Protein AF-A0A961L0C4-F1 (afdb_monomer)

Sequence (85 aa):
MAAGATHRPVQTRCADCPIRYRAVCSHCEAKDFEELERIKTYRTYAPGETIAWAGEHMPLVGSVVDGVAMLSSTLPDGRRQMVGL

pLDDT: mean 85.87, std 12.29, range [37.53, 94.75]

Solvent-accessible surface area (backbone atoms only — not comparable to full-atom values): 6161 Å² total; per-residue (Å²): 137,80,85,70,81,85,76,74,86,80,84,66,57,58,92,71,36,91,51,36,80,78,39,94,57,48,84,58,54,78,71,50,44,58,52,48,56,72,70,62,82,86,86,85,77,60,92,89,56,82,90,77,58,92,92,57,90,71,96,72,86,87,68,86,85,72,87,86,60,80,41,70,47,75,46,98,88,71,50,78,44,80,77,46,111

Secondary structure (DSSP, 8-state):
-------------GGG-TTTTTSGGGG--HHHHHHHHHH-------TT--S--TT---------SSS---EEEE-TTS-EEEEE-

Radius of gyration: 15.72 Å; Cα contacts (8 Å, |Δi|>4): 56; chains: 1; bounding box: 37×30×34 Å

Foldseek 3Di:
DDPFDPDDFDDDQLVPQPCCCPWPNVPPDPVVSVVCRVPDDDDDATVPGDPDDVPDDDPDDDDDSDDDDWDWDADPVGDIDTDDD

Structure (mmCIF, N/CA/C/O backbone):
data_AF-A0A961L0C4-F1
#
_entry.id   AF-A0A961L0C4-F1
#
loop_
_atom_site.group_PDB
_atom_site.id
_atom_site.type_symbol
_atom_site.label_atom_id
_atom_site.label_alt_id
_atom_site.label_comp_id
_atom_site.label_asym_id
_atom_site.label_entity_id
_atom_site.label_seq_id
_atom_site.pdbx_PDB_ins_code
_atom_site.Cartn_x
_atom_site.Cartn_y
_atom_site.Cartn_z
_atom_site.occupancy
_atom_site.B_iso_or_equiv
_atom_site.auth_seq_id
_atom_site.auth_comp_id
_atom_site.auth_asym_id
_atom_site.auth_atom_id
_atom_site.pdbx_PDB_model_num
ATOM 1 N N . MET A 1 1 ? -19.630 -16.795 5.499 1.00 37.53 1 MET A N 1
ATOM 2 C CA . MET A 1 1 ? -18.199 -17.162 5.542 1.00 37.53 1 MET A CA 1
ATOM 3 C C . MET A 1 1 ? -17.672 -17.042 4.117 1.00 37.53 1 MET A C 1
ATOM 5 O O . MET A 1 1 ? -17.796 -17.987 3.352 1.00 37.53 1 MET A O 1
ATOM 9 N N . ALA A 1 2 ? -17.276 -15.837 3.695 1.00 42.81 2 ALA A N 1
ATOM 10 C CA . ALA A 1 2 ? -16.900 -15.586 2.303 1.00 42.81 2 ALA A CA 1
ATOM 11 C C . ALA A 1 2 ? -15.455 -16.042 2.078 1.00 42.81 2 ALA A C 1
ATOM 13 O O . ALA A 1 2 ? -14.550 -15.569 2.763 1.00 42.81 2 ALA A O 1
ATOM 14 N N . ALA A 1 3 ? -15.261 -16.976 1.148 1.00 48.84 3 ALA A N 1
ATOM 15 C CA . ALA A 1 3 ? -13.949 -17.377 0.666 1.00 48.84 3 ALA A CA 1
ATOM 16 C C . ALA A 1 3 ? -13.283 -16.155 0.012 1.00 48.84 3 ALA A C 1
ATOM 18 O O . ALA A 1 3 ? -13.658 -15.748 -1.087 1.00 48.84 3 ALA A O 1
ATOM 19 N N . GLY A 1 4 ? -12.370 -15.513 0.744 1.00 47.84 4 GLY A N 1
ATOM 20 C CA . GLY A 1 4 ? -11.617 -14.358 0.269 1.00 47.84 4 GLY A CA 1
ATOM 21 C C . GLY A 1 4 ? -10.781 -14.738 -0.948 1.00 47.84 4 GLY A C 1
ATOM 22 O O . GLY A 1 4 ? -10.146 -15.792 -0.953 1.00 47.84 4 GLY A O 1
ATOM 23 N N . ALA A 1 5 ? -10.822 -13.898 -1.982 1.00 57.16 5 ALA A N 1
ATOM 24 C CA . ALA A 1 5 ? -10.087 -14.090 -3.224 1.00 57.16 5 ALA A CA 1
ATOM 25 C C . ALA A 1 5 ? -8.617 -14.443 -2.939 1.00 57.16 5 ALA A C 1
ATOM 27 O O . ALA A 1 5 ? -7.907 -13.701 -2.262 1.00 57.16 5 ALA A O 1
ATOM 28 N N . THR A 1 6 ? -8.163 -15.588 -3.450 1.00 54.12 6 THR A N 1
ATOM 29 C CA . THR A 1 6 ? -6.758 -15.993 -3.389 1.00 54.12 6 THR A CA 1
ATOM 30 C C . THR A 1 6 ? -5.957 -15.083 -4.308 1.00 54.12 6 THR A C 1
ATOM 32 O O . THR A 1 6 ? -5.951 -15.269 -5.526 1.00 54.12 6 THR A O 1
ATOM 35 N N . HIS A 1 7 ? -5.317 -14.070 -3.734 1.00 58.53 7 HIS A N 1
ATOM 36 C CA . HIS A 1 7 ? -4.464 -13.172 -4.488 1.00 58.53 7 HIS A CA 1
ATOM 37 C C . HIS A 1 7 ? -3.124 -13.838 -4.765 1.00 58.53 7 HIS A C 1
ATOM 39 O O . HIS A 1 7 ? -2.429 -14.266 -3.841 1.00 58.53 7 HIS A O 1
ATOM 45 N N . ARG A 1 8 ? -2.784 -13.997 -6.046 1.00 63.19 8 ARG A N 1
ATOM 46 C CA . ARG A 1 8 ? -1.538 -14.656 -6.430 1.00 63.19 8 ARG A CA 1
ATOM 47 C C . ARG A 1 8 ? -0.388 -13.682 -6.166 1.00 63.19 8 ARG A C 1
ATOM 49 O O . ARG A 1 8 ? -0.450 -12.563 -6.662 1.00 63.19 8 ARG A O 1
ATOM 56 N N . PRO A 1 9 ? 0.677 -14.085 -5.453 1.00 63.81 9 PRO A N 1
ATOM 57 C CA . PRO A 1 9 ? 1.805 -13.196 -5.218 1.00 63.81 9 PRO A CA 1
ATOM 58 C C . PRO A 1 9 ? 2.426 -12.789 -6.559 1.00 63.81 9 PRO A C 1
ATOM 60 O O . PRO A 1 9 ? 2.953 -13.623 -7.298 1.00 63.81 9 PRO A O 1
ATOM 63 N N . VAL A 1 10 ? 2.344 -11.498 -6.882 1.00 70.06 10 VAL A N 1
ATOM 64 C CA . VAL A 1 10 ? 2.986 -10.918 -8.062 1.00 70.06 10 VAL A CA 1
ATOM 65 C C . VAL A 1 10 ? 4.471 -10.772 -7.753 1.00 70.06 10 VAL A C 1
ATOM 67 O O . VAL A 1 10 ? 4.858 -9.966 -6.916 1.00 70.06 10 VAL A O 1
ATOM 70 N N . GLN A 1 11 ? 5.303 -11.581 -8.405 1.00 77.12 11 GLN A N 1
ATOM 71 C CA . GLN A 1 11 ? 6.763 -11.492 -8.361 1.00 77.12 11 GLN A CA 1
ATOM 72 C C . GLN A 1 11 ? 7.250 -11.263 -9.790 1.00 77.12 11 GLN A C 1
ATOM 74 O O . GLN A 1 11 ? 7.531 -12.205 -10.528 1.00 77.12 11 GLN A O 1
ATOM 79 N N . THR A 1 12 ? 7.270 -10.005 -10.217 1.00 84.75 12 THR A N 1
ATOM 80 C CA . THR A 1 12 ? 7.580 -9.635 -11.604 1.00 84.75 12 THR A CA 1
ATOM 81 C C . THR A 1 12 ? 8.698 -8.608 -11.615 1.00 84.75 12 THR A C 1
ATOM 83 O O . THR A 1 12 ? 8.789 -7.781 -10.709 1.00 84.75 12 THR A O 1
ATOM 86 N N . ARG A 1 13 ? 9.564 -8.645 -12.631 1.00 87.31 13 ARG A N 1
ATOM 87 C CA . ARG A 1 13 ? 10.605 -7.626 -12.816 1.00 87.31 13 ARG A CA 1
ATOM 88 C C . ARG A 1 13 ? 9.956 -6.249 -12.979 1.00 87.31 13 ARG A C 1
ATOM 90 O O . ARG A 1 13 ? 8.903 -6.132 -13.595 1.00 87.31 13 ARG A O 1
ATOM 97 N N . CYS A 1 14 ? 10.583 -5.195 -12.471 1.00 87.25 14 CYS A N 1
ATOM 98 C CA . CYS A 1 14 ? 10.108 -3.814 -12.572 1.00 87.25 14 CYS A CA 1
ATOM 99 C C . CYS A 1 14 ? 9.918 -3.390 -14.032 1.00 87.25 14 CYS A C 1
ATOM 101 O O . CYS A 1 14 ? 8.981 -2.653 -14.334 1.00 87.25 14 CYS A O 1
ATOM 103 N N . ALA A 1 15 ? 10.760 -3.903 -14.937 1.00 84.50 15 ALA A N 1
ATOM 104 C CA . ALA A 1 15 ? 10.634 -3.690 -16.377 1.00 84.50 15 ALA A CA 1
ATOM 105 C C . ALA A 1 15 ? 9.312 -4.232 -16.952 1.00 84.50 15 ALA A C 1
ATOM 107 O O . ALA A 1 15 ? 8.732 -3.598 -17.831 1.00 84.50 15 ALA A O 1
ATOM 108 N N . ASP A 1 16 ? 8.821 -5.345 -16.399 1.00 87.38 16 ASP A N 1
ATOM 109 C CA . ASP A 1 16 ? 7.627 -6.073 -16.842 1.00 87.38 16 ASP A CA 1
ATOM 110 C C . ASP A 1 16 ? 6.405 -5.790 -15.937 1.00 87.38 16 ASP A C 1
ATOM 112 O O . ASP A 1 16 ? 5.379 -6.466 -16.013 1.00 87.38 16 ASP A O 1
ATOM 116 N N . CYS A 1 17 ? 6.507 -4.804 -15.037 1.00 88.00 17 CYS A N 1
ATOM 117 C CA . CYS A 1 17 ? 5.473 -4.505 -14.051 1.00 88.00 17 CYS A CA 1
ATOM 118 C C . CYS A 1 17 ? 4.261 -3.800 -14.699 1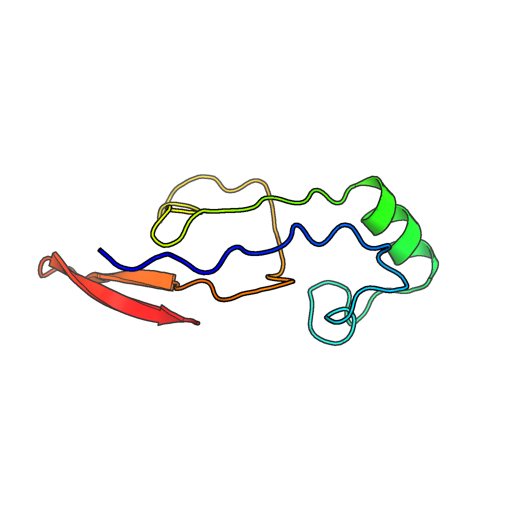.00 88.00 17 CYS A C 1
ATOM 120 O O . CYS A 1 17 ? 4.421 -2.723 -15.283 1.00 88.00 17 CYS A O 1
ATOM 122 N N . PRO A 1 18 ? 3.028 -4.325 -14.547 1.00 87.62 18 PRO A N 1
ATOM 123 C CA . PRO A 1 18 ? 1.848 -3.807 -15.248 1.00 87.62 18 PRO A CA 1
ATOM 124 C C . PRO A 1 18 ? 1.434 -2.403 -14.793 1.00 87.62 18 PRO A C 1
ATOM 126 O O . PRO A 1 18 ? 0.867 -1.635 -15.571 1.00 87.62 18 PRO A O 1
ATOM 129 N N . ILE A 1 19 ? 1.734 -2.039 -13.544 1.00 90.25 19 ILE A N 1
ATOM 130 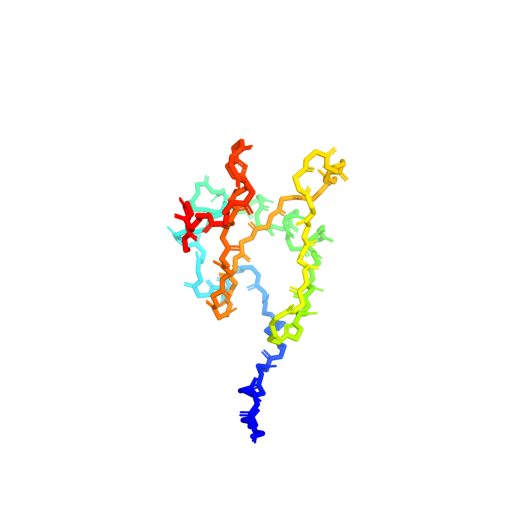C CA . ILE A 1 19 ? 1.392 -0.725 -12.987 1.00 90.25 19 ILE A CA 1
ATOM 131 C C . ILE A 1 19 ? 2.488 0.323 -13.203 1.00 90.25 19 ILE A C 1
ATOM 133 O O . ILE A 1 19 ? 2.328 1.449 -12.741 1.00 90.25 19 ILE A O 1
ATOM 137 N N . ARG A 1 20 ? 3.593 -0.008 -13.887 1.00 88.38 20 ARG A N 1
ATOM 138 C CA . ARG A 1 20 ? 4.792 0.845 -13.986 1.00 88.38 20 ARG A CA 1
ATOM 139 C C . ARG A 1 20 ? 4.480 2.302 -14.336 1.00 88.38 20 ARG A C 1
ATOM 141 O O . ARG A 1 20 ? 4.976 3.211 -13.687 1.00 88.38 20 ARG A O 1
ATOM 148 N N . TYR A 1 21 ? 3.609 2.525 -15.315 1.00 89.12 21 TYR A N 1
ATOM 149 C CA . TYR A 1 21 ? 3.253 3.867 -15.792 1.00 89.12 21 TYR A CA 1
ATOM 150 C C . TYR A 1 21 ? 2.288 4.639 -14.874 1.00 89.12 21 TYR A C 1
ATOM 152 O O . TYR A 1 21 ? 1.995 5.800 -15.137 1.00 89.12 21 TYR A O 1
ATOM 160 N N . ARG A 1 22 ? 1.769 4.004 -13.817 1.00 88.88 22 ARG A N 1
ATOM 161 C CA . ARG A 1 22 ? 0.806 4.580 -12.858 1.00 88.88 22 ARG A CA 1
ATOM 162 C C . ARG A 1 22 ? 1.309 4.582 -11.414 1.00 88.88 22 ARG A C 1
ATOM 164 O O . ARG A 1 22 ? 0.683 5.189 -10.554 1.00 88.88 22 ARG A O 1
ATOM 171 N N . ALA A 1 23 ? 2.404 3.882 -11.148 1.00 91.38 23 ALA A N 1
ATOM 172 C CA . ALA A 1 23 ? 2.977 3.714 -9.824 1.00 91.38 23 ALA A CA 1
ATOM 173 C C . ALA A 1 23 ? 4.024 4.793 -9.513 1.00 91.38 23 ALA A C 1
ATOM 175 O O . ALA A 1 23 ? 4.298 5.690 -10.318 1.00 91.38 23 ALA A O 1
ATOM 176 N N . VAL A 1 24 ? 4.678 4.643 -8.358 1.00 89.00 24 VAL A N 1
ATOM 177 C CA . VAL A 1 24 ? 5.826 5.471 -7.948 1.00 89.00 24 VAL A CA 1
ATOM 178 C C . VAL A 1 24 ? 6.936 5.526 -9.009 1.00 89.00 24 VAL A C 1
ATOM 180 O O . VAL A 1 24 ? 7.628 6.528 -9.127 1.00 89.00 24 VAL A O 1
ATOM 183 N N . CYS A 1 25 ? 7.066 4.485 -9.836 1.00 90.12 25 CYS A N 1
ATOM 184 C CA . CYS A 1 25 ? 8.087 4.383 -10.877 1.00 90.12 25 CYS A CA 1
ATOM 185 C C . CYS A 1 25 ? 7.702 5.003 -12.236 1.00 90.12 25 CYS A C 1
ATOM 187 O O . CYS A 1 25 ? 8.427 4.831 -13.216 1.00 90.12 25 CYS A O 1
ATOM 189 N N . SER A 1 26 ? 6.584 5.734 -12.311 1.00 91.75 26 SER A N 1
ATOM 190 C CA . SER A 1 26 ? 6.060 6.341 -13.550 1.00 91.75 26 SER A CA 1
ATOM 191 C C . SER A 1 26 ? 7.020 7.317 -14.238 1.00 91.75 26 SER A C 1
ATOM 193 O O . SER A 1 26 ? 6.971 7.450 -15.458 1.00 91.75 26 SER A O 1
ATOM 195 N N . HIS A 1 27 ? 7.904 7.959 -13.474 1.00 89.31 27 HIS A N 1
ATOM 196 C CA . HIS A 1 27 ? 8.854 8.966 -13.961 1.00 89.31 27 HIS A CA 1
ATOM 197 C C . HIS A 1 27 ? 10.318 8.498 -13.884 1.00 89.31 27 HIS A C 1
ATOM 199 O O . HIS A 1 27 ? 11.230 9.309 -13.999 1.00 89.31 27 HIS A O 1
ATOM 205 N N . CYS A 1 28 ? 10.548 7.201 -13.666 1.00 89.12 28 CYS A N 1
ATOM 206 C CA . CYS A 1 28 ? 11.887 6.630 -13.531 1.00 89.12 28 CYS A CA 1
ATOM 207 C C . CYS A 1 28 ? 12.574 6.404 -14.888 1.00 89.12 28 CYS A C 1
ATOM 209 O O . CYS A 1 28 ? 11.946 5.981 -15.865 1.00 89.12 28 CYS A O 1
ATOM 211 N N . GLU A 1 29 ? 13.889 6.620 -14.922 1.00 87.75 29 GLU A N 1
ATOM 212 C CA . GLU A 1 29 ? 14.768 6.297 -16.047 1.00 87.75 29 GLU A CA 1
ATOM 213 C C . GLU A 1 29 ? 15.288 4.846 -15.967 1.00 87.75 29 GLU A C 1
ATOM 215 O O . GLU A 1 29 ? 15.073 4.134 -14.988 1.00 87.7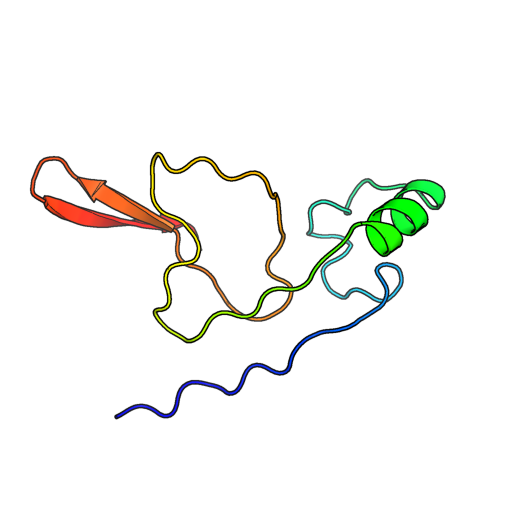5 29 GLU A O 1
ATOM 220 N N . ALA A 1 30 ? 16.009 4.387 -16.999 1.00 85.75 30 ALA A N 1
ATOM 221 C CA . ALA A 1 30 ? 16.510 3.009 -17.093 1.00 85.75 30 ALA A CA 1
ATOM 222 C C . ALA A 1 30 ? 17.321 2.556 -15.861 1.00 85.75 30 ALA A C 1
ATOM 224 O O . ALA A 1 30 ? 17.053 1.494 -15.303 1.00 85.75 30 ALA A O 1
ATOM 225 N N . LYS A 1 31 ? 18.262 3.394 -15.412 1.00 87.25 31 LYS A N 1
ATOM 226 C CA . LYS A 1 31 ? 19.108 3.156 -14.228 1.00 87.25 31 LYS A CA 1
ATOM 227 C C . LYS A 1 31 ? 18.302 3.067 -12.926 1.00 87.25 31 LYS A C 1
ATOM 229 O O . LYS A 1 31 ? 18.645 2.295 -12.037 1.00 87.25 31 LYS A O 1
ATOM 234 N N . ASP A 1 32 ? 17.203 3.815 -12.830 1.00 89.25 32 ASP A N 1
ATOM 235 C CA . ASP A 1 32 ? 16.366 3.839 -11.632 1.00 89.25 32 ASP A CA 1
ATOM 236 C C . ASP A 1 32 ? 15.607 2.514 -11.490 1.00 89.25 32 ASP A C 1
ATOM 238 O O . ASP A 1 32 ? 15.372 2.053 -10.376 1.00 89.25 32 ASP A O 1
ATOM 242 N N . PHE A 1 33 ? 15.261 1.849 -12.602 1.00 86.88 33 PHE A N 1
ATOM 243 C CA . PHE A 1 33 ? 14.615 0.534 -12.545 1.00 86.88 33 PHE A CA 1
ATOM 244 C C . PHE A 1 33 ? 15.527 -0.548 -11.987 1.00 86.88 33 PHE A C 1
ATOM 246 O O . PHE A 1 33 ? 15.029 -1.421 -11.283 1.00 86.88 33 PHE A O 1
ATOM 253 N N . GLU A 1 34 ? 16.823 -0.512 -12.293 1.00 88.81 34 GLU A N 1
ATOM 254 C CA . GLU A 1 34 ? 17.783 -1.483 -11.760 1.00 88.81 34 GLU A CA 1
ATOM 255 C C . GLU A 1 34 ? 17.896 -1.354 -10.241 1.00 88.81 34 GLU A C 1
ATOM 257 O O . GLU A 1 34 ? 17.846 -2.353 -9.523 1.00 88.81 34 GLU A O 1
ATOM 262 N N . GLU A 1 35 ? 17.953 -0.119 -9.743 1.00 91.00 35 GLU A N 1
ATOM 263 C CA . GLU A 1 35 ? 18.000 0.134 -8.308 1.00 91.00 35 GLU A CA 1
ATOM 264 C C . GLU A 1 35 ? 16.678 -0.228 -7.621 1.00 91.00 35 GLU A C 1
ATOM 266 O O . GLU A 1 35 ? 16.679 -0.923 -6.604 1.00 91.00 35 GLU A O 1
ATOM 271 N N . LEU A 1 36 ? 15.537 0.152 -8.207 1.00 90.12 36 LEU A N 1
ATOM 272 C CA . LEU A 1 36 ? 14.219 -0.240 -7.702 1.00 90.12 36 LEU A CA 1
ATOM 273 C C . LEU A 1 36 ? 14.045 -1.762 -7.685 1.00 90.12 36 LEU A C 1
ATOM 275 O O . LEU A 1 36 ? 13.512 -2.302 -6.721 1.00 90.12 36 LEU A O 1
ATOM 279 N N . GLU A 1 37 ? 14.506 -2.469 -8.719 1.00 90.50 37 GLU A N 1
ATOM 280 C CA . GLU A 1 37 ? 14.493 -3.935 -8.770 1.00 90.50 37 GLU A CA 1
ATOM 281 C C . GLU A 1 37 ? 15.295 -4.544 -7.620 1.00 90.50 37 GLU A C 1
ATOM 283 O O . GLU A 1 37 ? 14.865 -5.536 -7.033 1.00 90.50 37 GLU A O 1
ATOM 288 N N . ARG A 1 38 ? 16.439 -3.937 -7.288 1.00 91.81 38 ARG A N 1
ATOM 289 C CA . ARG A 1 38 ? 17.341 -4.403 -6.235 1.00 91.81 38 ARG A CA 1
ATOM 290 C C . ARG A 1 38 ? 16.769 -4.196 -4.832 1.00 91.81 38 ARG A C 1
ATOM 292 O O . ARG A 1 38 ? 16.999 -5.039 -3.967 1.00 91.81 38 ARG A O 1
ATOM 299 N N . ILE A 1 39 ? 16.064 -3.087 -4.590 1.00 91.06 39 ILE A N 1
ATOM 300 C CA . ILE A 1 39 ? 15.577 -2.721 -3.246 1.00 91.06 39 ILE A CA 1
ATOM 301 C C . ILE A 1 39 ? 14.107 -3.074 -2.990 1.00 91.06 39 ILE A C 1
ATOM 303 O O . ILE A 1 39 ? 13.674 -3.041 -1.835 1.00 91.06 39 ILE A O 1
ATOM 307 N N . LYS A 1 40 ? 13.310 -3.370 -4.026 1.00 91.12 40 LYS A N 1
ATOM 308 C CA . LYS A 1 40 ? 11.880 -3.650 -3.844 1.00 91.12 40 LYS A CA 1
ATOM 309 C C . LYS A 1 40 ? 11.663 -4.879 -2.965 1.00 91.12 40 LYS A C 1
ATOM 311 O O . LYS A 1 40 ? 12.412 -5.852 -2.993 1.00 91.12 40 LYS A O 1
ATOM 316 N N . THR A 1 41 ? 10.546 -4.869 -2.253 1.00 89.94 41 THR A N 1
ATOM 317 C CA . THR A 1 41 ? 10.025 -6.044 -1.557 1.00 89.94 41 THR A CA 1
ATOM 318 C C . THR A 1 41 ? 8.533 -6.152 -1.817 1.00 89.94 41 THR A C 1
ATOM 320 O O . THR A 1 41 ? 7.857 -5.148 -2.042 1.00 89.94 41 THR A O 1
ATOM 323 N N . TYR A 1 42 ? 8.014 -7.375 -1.798 1.00 90.19 42 TYR A N 1
ATOM 324 C CA . TYR A 1 42 ? 6.584 -7.627 -1.917 1.00 90.19 42 TYR A CA 1
ATOM 325 C C . TYR A 1 42 ? 6.023 -8.052 -0.570 1.00 90.19 42 TYR A C 1
ATOM 327 O O . TYR A 1 42 ? 6.607 -8.883 0.125 1.00 90.19 42 TYR A O 1
ATOM 335 N N . ARG A 1 43 ? 4.861 -7.500 -0.227 1.00 90.25 43 ARG A N 1
ATOM 336 C CA . ARG A 1 43 ? 4.075 -7.895 0.940 1.00 90.25 43 ARG A CA 1
ATOM 337 C C . ARG A 1 43 ? 2.663 -8.217 0.486 1.00 90.25 43 ARG A C 1
ATOM 339 O O . ARG A 1 43 ? 2.118 -7.525 -0.367 1.00 90.25 43 ARG A O 1
ATOM 346 N N . THR A 1 44 ? 2.108 -9.291 1.029 1.00 90.00 44 THR A N 1
ATOM 347 C CA . THR A 1 44 ? 0.730 -9.716 0.771 1.00 90.00 44 THR A CA 1
ATOM 348 C C . THR A 1 44 ? -0.023 -9.652 2.085 1.00 90.00 44 THR A C 1
ATOM 350 O O . THR A 1 44 ? 0.515 -10.073 3.105 1.00 90.00 44 THR A O 1
ATOM 353 N N . TYR A 1 45 ? -1.242 -9.130 2.037 1.00 90.88 45 TYR A N 1
ATOM 354 C CA . TYR A 1 45 ? -2.122 -8.980 3.187 1.00 90.88 45 TYR A CA 1
ATOM 355 C C . TYR A 1 45 ? -3.412 -9.750 2.917 1.00 90.88 45 TYR A C 1
ATOM 357 O O . TYR A 1 45 ? -3.924 -9.738 1.792 1.00 90.88 45 TYR A O 1
ATOM 365 N N . ALA A 1 46 ? -3.932 -10.435 3.928 1.00 91.19 46 ALA A N 1
ATOM 366 C CA . ALA A 1 46 ? -5.226 -11.091 3.842 1.00 91.19 46 ALA A CA 1
ATOM 367 C C . ALA A 1 46 ? -6.365 -10.050 3.800 1.00 91.19 46 ALA A C 1
ATOM 369 O O . ALA A 1 46 ? -6.217 -8.936 4.311 1.00 91.19 46 ALA A O 1
ATOM 370 N N . PRO A 1 47 ? -7.539 -10.382 3.231 1.00 90.62 47 PRO A N 1
ATOM 371 C CA . PRO A 1 47 ? -8.695 -9.494 3.279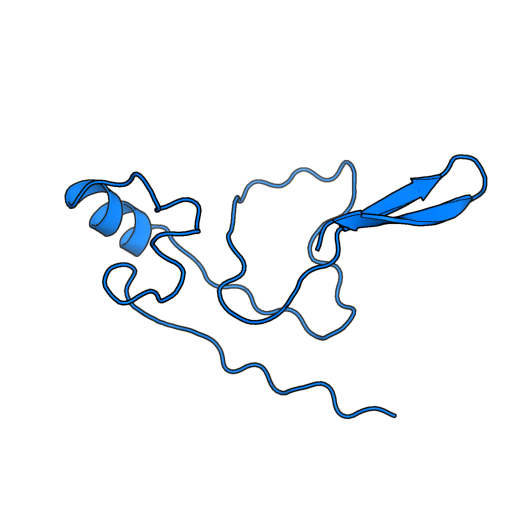 1.00 90.62 47 PRO A CA 1
ATOM 372 C C . PRO A 1 47 ? -9.044 -9.082 4.716 1.00 90.62 47 PRO A C 1
ATOM 374 O O . PRO A 1 47 ? -9.296 -9.931 5.570 1.00 90.62 47 PRO A O 1
ATOM 377 N N . GLY A 1 48 ? -9.079 -7.772 4.967 1.00 90.56 48 GLY A N 1
ATOM 378 C CA . GLY A 1 48 ? -9.348 -7.199 6.290 1.00 90.56 48 GLY A CA 1
ATOM 379 C C . GLY A 1 48 ? -8.131 -7.099 7.217 1.00 90.56 48 GLY A C 1
ATOM 380 O O . GLY A 1 48 ? -8.270 -6.571 8.319 1.00 90.56 48 GLY A O 1
ATOM 381 N N . GLU A 1 49 ? -6.954 -7.562 6.795 1.00 93.25 49 GLU A N 1
ATOM 382 C CA . GLU A 1 49 ? -5.708 -7.359 7.532 1.00 93.25 49 GLU A CA 1
ATOM 383 C C . GLU A 1 49 ? -5.267 -5.889 7.465 1.00 93.25 49 GLU A C 1
ATOM 385 O O . GLU A 1 49 ? -5.329 -5.244 6.415 1.00 93.25 49 GLU A O 1
ATOM 390 N N . THR A 1 50 ? -4.820 -5.344 8.598 1.00 92.62 50 THR A N 1
ATOM 391 C CA . THR A 1 50 ? -4.330 -3.964 8.663 1.00 92.62 50 THR A CA 1
ATOM 392 C C . THR A 1 50 ? -2.924 -3.864 8.078 1.00 92.62 50 THR A C 1
ATOM 394 O O . THR A 1 50 ? -2.001 -4.510 8.564 1.00 92.62 50 THR A O 1
ATOM 397 N N . ILE A 1 51 ? -2.745 -2.988 7.086 1.00 92.62 51 ILE A N 1
ATOM 398 C CA . ILE A 1 51 ? -1.430 -2.697 6.491 1.00 92.62 51 ILE A CA 1
ATOM 399 C C . ILE A 1 51 ? -0.594 -1.786 7.403 1.00 92.62 51 ILE A C 1
ATOM 401 O O . ILE A 1 51 ? 0.597 -2.027 7.585 1.00 92.62 51 ILE A O 1
ATOM 405 N N . ALA A 1 52 ? -1.213 -0.729 7.940 1.00 92.31 52 ALA A N 1
ATOM 406 C CA . ALA A 1 52 ? -0.581 0.278 8.792 1.00 92.31 52 ALA A CA 1
ATOM 407 C C . ALA A 1 52 ? -1.626 1.009 9.642 1.00 92.31 52 ALA A C 1
ATOM 409 O O . ALA A 1 52 ? -2.771 1.169 9.205 1.00 92.31 52 ALA A O 1
ATOM 410 N N . TRP A 1 53 ? -1.225 1.509 10.812 1.00 92.06 53 TRP A N 1
ATOM 411 C CA . TRP A 1 53 ? -2.075 2.368 11.638 1.00 92.06 53 TRP A CA 1
ATOM 412 C C . TRP A 1 53 ? -1.759 3.854 11.462 1.00 92.06 53 TRP A C 1
ATOM 414 O O . TRP A 1 53 ? -0.622 4.258 11.218 1.00 92.06 53 TRP A O 1
ATOM 424 N N . ALA A 1 54 ? -2.779 4.698 11.626 1.00 89.31 54 ALA A N 1
ATOM 425 C CA . ALA A 1 54 ? -2.586 6.142 11.654 1.00 89.31 54 ALA A CA 1
ATOM 426 C C . ALA A 1 54 ? -1.676 6.534 12.831 1.00 89.31 54 ALA A C 1
ATOM 428 O O . ALA A 1 54 ? -1.920 6.137 13.969 1.00 89.31 54 ALA A O 1
ATOM 429 N N . GLY A 1 55 ? -0.637 7.321 12.546 1.00 89.50 55 GLY A N 1
ATOM 430 C CA . GLY A 1 55 ? 0.363 7.733 13.535 1.00 89.50 55 GLY A CA 1
ATOM 431 C C . GLY A 1 55 ? 1.495 6.725 13.762 1.00 89.50 55 GLY A C 1
ATOM 432 O O . GLY A 1 55 ? 2.429 7.037 14.496 1.00 89.50 55 GLY A O 1
ATOM 433 N N . GLU A 1 56 ? 1.456 5.551 13.128 1.00 92.31 56 GLU A N 1
ATOM 434 C CA . GLU A 1 56 ? 2.572 4.607 13.156 1.00 92.31 56 GLU A CA 1
ATOM 435 C C . GLU A 1 56 ? 3.707 5.072 12.233 1.00 92.31 56 GLU A C 1
ATOM 437 O O . GLU A 1 56 ? 3.480 5.613 11.148 1.00 92.31 56 GLU A O 1
ATOM 442 N N . HIS A 1 57 ? 4.953 4.848 12.657 1.00 91.62 57 HIS A N 1
ATOM 443 C CA . HIS A 1 57 ? 6.110 5.111 11.812 1.00 91.62 57 HIS A CA 1
ATOM 444 C C . HIS A 1 57 ? 6.182 4.080 10.680 1.00 91.62 57 HIS A C 1
ATOM 446 O O . HIS A 1 57 ? 6.457 2.904 10.915 1.00 91.62 57 HIS A O 1
ATOM 452 N N . MET A 1 58 ? 5.997 4.535 9.441 1.00 88.69 58 MET A N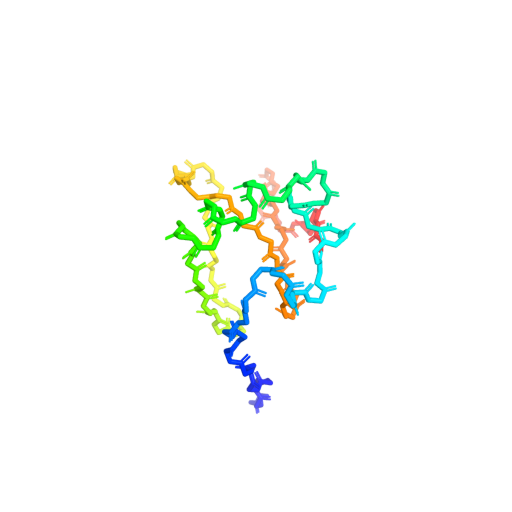 1
ATOM 453 C CA . MET A 1 58 ? 6.072 3.693 8.251 1.00 88.69 58 MET A CA 1
ATOM 454 C C . MET A 1 58 ? 7.384 3.946 7.490 1.00 88.69 58 MET A C 1
ATOM 456 O O . MET A 1 58 ? 7.522 4.993 6.860 1.00 88.69 58 MET A O 1
ATOM 460 N N . PRO A 1 59 ? 8.347 3.004 7.498 1.00 88.25 59 PRO A N 1
ATOM 461 C CA . PRO A 1 59 ? 9.629 3.186 6.816 1.00 88.25 59 PRO A CA 1
ATOM 462 C C . PRO A 1 59 ? 9.574 2.880 5.312 1.00 88.25 59 PRO A C 1
ATOM 464 O O . PRO A 1 59 ? 10.584 3.024 4.626 1.00 88.25 59 PRO A O 1
ATOM 467 N N . LEU A 1 60 ? 8.435 2.403 4.799 1.00 87.50 60 LEU A N 1
ATOM 468 C CA . LEU A 1 60 ? 8.288 1.946 3.419 1.00 87.50 60 LEU A CA 1
ATOM 469 C C . LEU A 1 60 ? 7.228 2.760 2.677 1.00 87.50 60 LEU A C 1
ATOM 471 O O . LEU A 1 60 ? 6.153 3.037 3.200 1.00 87.50 60 LEU A O 1
ATOM 475 N N . VAL A 1 61 ? 7.510 3.061 1.414 1.00 89.56 61 VAL A N 1
ATOM 476 C CA . VAL A 1 61 ? 6.511 3.498 0.436 1.00 89.56 61 VAL A CA 1
ATOM 477 C C . VAL A 1 61 ? 6.261 2.352 -0.539 1.00 89.56 61 VAL A C 1
ATOM 479 O O . VAL A 1 61 ? 7.178 1.600 -0.871 1.00 89.56 61 VAL A O 1
ATOM 482 N N . GLY A 1 62 ? 5.020 2.196 -0.987 1.00 90.12 62 GLY A N 1
ATOM 483 C CA . GLY A 1 62 ? 4.642 1.110 -1.882 1.00 90.12 62 GLY A CA 1
ATOM 484 C C . GLY A 1 62 ? 3.523 1.499 -2.833 1.00 90.12 62 GLY A C 1
ATOM 485 O O . GLY A 1 62 ? 2.852 2.515 -2.665 1.00 90.12 62 GLY A O 1
ATOM 486 N N . SER A 1 63 ? 3.327 0.670 -3.851 1.00 91.31 63 SER A N 1
ATOM 487 C CA . SER A 1 63 ? 2.190 0.746 -4.765 1.00 91.31 63 SER A CA 1
ATOM 488 C C . SER A 1 63 ? 1.471 -0.599 -4.762 1.00 91.31 63 SER A C 1
ATOM 490 O O . SER A 1 63 ? 2.120 -1.646 -4.725 1.00 91.31 63 SER A O 1
ATOM 492 N N . VAL A 1 64 ? 0.140 -0.574 -4.801 1.00 91.88 64 VAL A N 1
ATOM 493 C CA . VAL A 1 64 ? -0.679 -1.789 -4.890 1.00 91.88 64 VAL A CA 1
ATOM 494 C C . VAL A 1 64 ? -0.586 -2.322 -6.321 1.00 91.88 64 VAL A C 1
ATOM 496 O O . VAL A 1 64 ? -1.025 -1.668 -7.262 1.00 91.88 64 VAL A O 1
ATOM 499 N N . VAL A 1 65 ? 0.057 -3.479 -6.489 1.00 90.69 65 VAL A N 1
ATOM 500 C CA . VAL A 1 65 ? 0.277 -4.127 -7.800 1.00 90.69 65 VAL A CA 1
ATOM 501 C C . VAL A 1 65 ? -0.865 -5.043 -8.214 1.00 90.69 65 VAL A C 1
ATOM 503 O O . VAL A 1 65 ? -1.045 -5.297 -9.401 1.00 90.69 65 VAL A O 1
ATOM 506 N N . ASP A 1 66 ? -1.613 -5.531 -7.235 1.00 88.19 66 ASP A N 1
ATOM 507 C CA . ASP A 1 66 ? -2.763 -6.402 -7.395 1.00 88.19 66 ASP A CA 1
ATOM 508 C C . ASP A 1 66 ? -3.700 -6.084 -6.218 1.00 88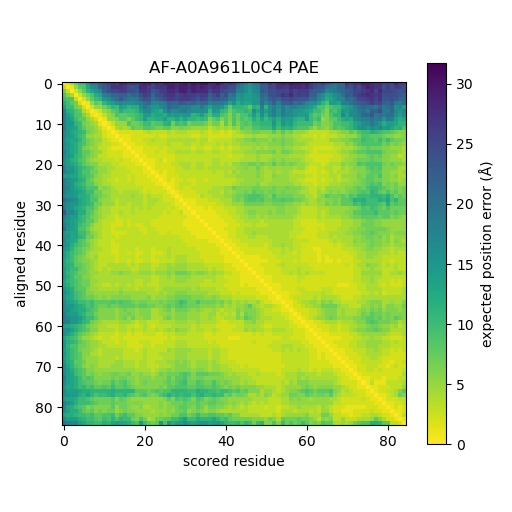.19 66 ASP A C 1
ATOM 510 O O . ASP A 1 66 ? -3.233 -5.901 -5.086 1.00 88.19 66 ASP A O 1
ATOM 514 N N . GLY A 1 67 ? -5.005 -5.990 -6.485 1.00 89.50 67 GLY A N 1
ATOM 515 C CA . GLY A 1 67 ? -6.029 -5.838 -5.446 1.00 89.50 67 GLY A CA 1
ATOM 516 C C . GLY A 1 67 ? -6.388 -4.389 -5.125 1.00 89.50 67 GLY A C 1
ATOM 517 O O . GLY A 1 67 ? -6.238 -3.498 -5.957 1.00 89.50 67 GLY A O 1
ATOM 518 N N . VAL A 1 68 ? -6.924 -4.165 -3.923 1.00 91.06 68 VAL A N 1
ATOM 519 C CA . VAL A 1 68 ? -7.360 -2.844 -3.446 1.00 91.06 68 VAL A CA 1
ATOM 520 C C . VAL A 1 68 ? -7.040 -2.689 -1.963 1.00 91.06 68 VAL A C 1
ATOM 522 O O . VAL A 1 68 ? -7.165 -3.643 -1.192 1.00 91.06 68 VAL A O 1
ATOM 525 N N . ALA A 1 69 ? -6.643 -1.483 -1.566 1.00 92.88 69 ALA A N 1
ATOM 526 C CA . ALA A 1 69 ? -6.431 -1.115 -0.175 1.00 92.88 69 ALA A CA 1
ATOM 527 C C . ALA A 1 69 ? -7.371 0.037 0.183 1.00 92.88 69 ALA A C 1
ATOM 529 O O . ALA A 1 69 ? -7.589 0.940 -0.609 1.00 92.88 69 ALA A O 1
ATOM 530 N N . MET A 1 70 ? -7.93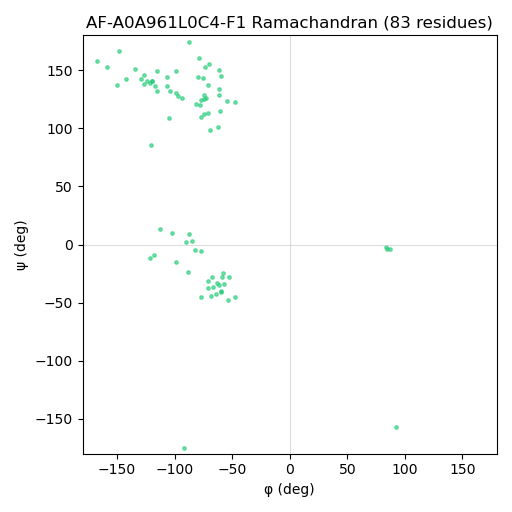5 0.014 1.386 1.00 93.12 70 MET A N 1
ATOM 531 C CA . MET A 1 70 ? -8.794 1.092 1.867 1.00 93.12 70 MET A CA 1
ATOM 532 C C . MET A 1 70 ? -8.021 1.946 2.862 1.00 93.12 70 MET A C 1
ATOM 534 O O . MET A 1 70 ? -7.448 1.417 3.815 1.00 93.12 70 MET A O 1
ATOM 538 N N . LEU A 1 71 ? -8.077 3.266 2.697 1.00 93.38 71 LEU A N 1
ATOM 539 C CA . LEU A 1 71 ? -7.669 4.194 3.744 1.00 93.38 71 LEU A CA 1
ATOM 540 C C . LEU A 1 71 ? -8.906 4.649 4.513 1.00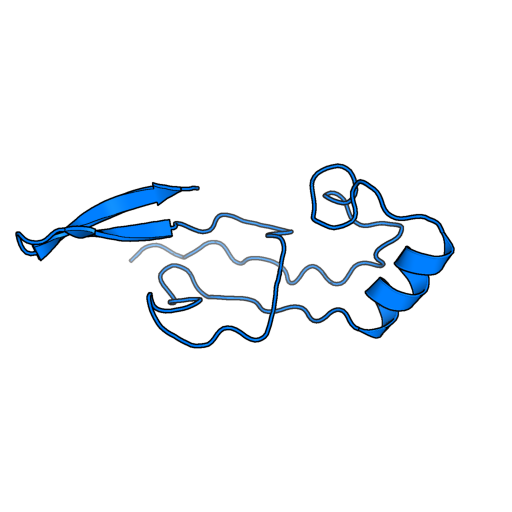 93.38 71 LEU A C 1
ATOM 542 O O . LEU A 1 71 ? -9.878 5.133 3.929 1.00 93.38 71 LEU A O 1
ATOM 546 N N . SER A 1 72 ? -8.857 4.520 5.837 1.00 92.88 72 SER A N 1
ATOM 547 C CA . SER A 1 72 ? -9.920 4.980 6.728 1.00 92.88 72 SER A CA 1
ATOM 548 C C . SER A 1 72 ? -9.371 5.852 7.847 1.00 92.88 72 SER A C 1
ATOM 550 O O . SER A 1 72 ? -8.319 5.541 8.402 1.00 92.88 72 SER A O 1
ATOM 552 N N . SER A 1 73 ? -10.116 6.889 8.218 1.00 92.12 73 SER A N 1
ATOM 553 C CA . SER A 1 73 ? -9.833 7.728 9.383 1.00 92.12 73 SER A CA 1
ATOM 554 C C . SER A 1 73 ? -10.939 7.589 10.429 1.00 92.12 73 SER A C 1
ATOM 556 O O . SER A 1 73 ? -12.100 7.348 10.084 1.00 92.12 73 SER A O 1
ATOM 558 N N . THR A 1 74 ? -10.582 7.736 11.705 1.00 93.50 74 THR A N 1
ATOM 559 C CA . THR A 1 74 ? -11.540 7.772 12.816 1.00 93.50 74 THR A CA 1
ATOM 560 C C . THR A 1 74 ? -11.899 9.223 13.117 1.00 93.50 74 THR A C 1
ATOM 562 O O . THR A 1 74 ? -11.022 10.053 13.346 1.00 93.50 74 THR A O 1
ATOM 565 N N . LEU A 1 75 ? -13.193 9.528 13.116 1.00 92.06 75 LEU A N 1
ATOM 566 C CA . LEU A 1 75 ? -13.724 10.846 13.441 1.00 92.06 75 LEU A CA 1
ATOM 567 C C . LEU A 1 75 ? -13.756 11.073 14.963 1.00 92.06 75 LEU A C 1
ATOM 569 O O . LEU A 1 75 ? -13.777 10.103 15.724 1.00 92.06 75 LEU A O 1
ATOM 573 N N . PRO A 1 76 ? -13.830 12.336 15.431 1.00 93.94 76 PRO A N 1
ATOM 574 C CA . PRO A 1 76 ? -13.922 12.644 16.862 1.00 93.94 76 PRO A CA 1
ATOM 575 C C . PRO A 1 76 ? -15.124 12.002 17.571 1.00 93.94 76 PRO A C 1
ATOM 577 O O . PRO A 1 76 ? -15.082 11.784 18.776 1.00 93.94 76 PRO A O 1
ATOM 580 N N . ASP A 1 77 ? -16.185 11.680 16.826 1.00 94.75 77 ASP A N 1
ATOM 581 C CA . ASP A 1 77 ? -17.382 10.991 17.324 1.00 94.75 77 ASP A CA 1
ATOM 582 C C . ASP A 1 77 ? -17.256 9.450 17.345 1.00 94.75 77 ASP A C 1
ATOM 584 O O . ASP A 1 77 ? -18.212 8.754 17.683 1.00 94.75 77 ASP A O 1
ATOM 588 N N . GLY A 1 78 ? -16.088 8.906 16.979 1.00 92.62 78 GLY A N 1
ATOM 589 C CA . GLY A 1 78 ? -15.784 7.473 16.982 1.00 92.62 78 GLY A CA 1
ATOM 590 C C . GLY A 1 78 ? -16.159 6.719 15.701 1.00 92.62 78 GLY A C 1
ATOM 591 O O . GLY A 1 78 ? -15.850 5.530 15.584 1.00 92.62 78 GLY A O 1
ATOM 592 N N . ARG A 1 79 ? -16.790 7.366 14.713 1.00 94.69 79 ARG A N 1
ATOM 593 C CA . ARG A 1 79 ? -17.102 6.721 13.427 1.00 94.69 79 ARG A CA 1
ATOM 594 C C . ARG A 1 79 ? -15.852 6.549 12.566 1.00 94.69 79 ARG A C 1
ATOM 596 O O . ARG A 1 79 ? -14.919 7.344 12.637 1.00 94.69 79 ARG A O 1
ATOM 603 N N . ARG A 1 80 ? -15.859 5.536 11.693 1.00 92.06 80 ARG A N 1
ATOM 604 C CA . ARG A 1 80 ? -14.837 5.358 10.650 1.00 92.06 80 ARG A CA 1
ATOM 605 C C . ARG A 1 80 ? -15.339 5.892 9.316 1.00 92.06 80 ARG A C 1
ATOM 607 O O . ARG A 1 80 ? -16.428 5.528 8.877 1.00 92.06 80 ARG A O 1
ATOM 614 N N . GLN A 1 81 ? -14.524 6.712 8.665 1.00 94.44 81 GLN A N 1
ATOM 615 C CA . GLN A 1 81 ? -14.783 7.241 7.330 1.00 94.44 81 GLN A CA 1
ATOM 616 C C . GLN A 1 81 ? -13.736 6.717 6.347 1.00 94.44 81 GLN A C 1
ATOM 618 O O . GLN A 1 81 ? -12.541 6.794 6.625 1.00 94.44 81 GLN A O 1
ATOM 623 N N . MET A 1 82 ? -14.178 6.212 5.192 1.00 93.12 82 MET A N 1
ATOM 624 C CA . MET A 1 82 ? -13.295 5.900 4.066 1.00 93.12 82 MET A CA 1
ATOM 625 C C . MET A 1 82 ? -12.834 7.206 3.414 1.00 93.12 82 MET A C 1
ATOM 627 O O . MET A 1 82 ? -13.664 8.040 3.056 1.00 93.12 82 MET A O 1
ATOM 631 N N . VAL A 1 83 ? -11.521 7.376 3.278 1.00 93.19 83 VAL A N 1
ATOM 632 C CA . VAL A 1 83 ? -10.891 8.589 2.727 1.00 93.19 83 VAL A CA 1
ATOM 633 C C . VAL A 1 83 ? -10.086 8.319 1.453 1.00 93.19 83 VAL A C 1
ATOM 635 O O . VAL A 1 83 ? -9.675 9.265 0.790 1.00 93.19 83 VAL A O 1
ATOM 638 N N . GLY A 1 84 ? -9.885 7.050 1.089 1.00 89.00 84 GLY A N 1
ATOM 639 C CA . GLY A 1 84 ? -9.202 6.651 -0.142 1.00 89.00 84 GLY A CA 1
ATOM 640 C C . GLY A 1 84 ? -9.383 5.168 -0.468 1.00 89.00 84 GLY A C 1
ATOM 641 O O . GLY A 1 84 ? -9.675 4.366 0.428 1.00 89.00 84 GLY A O 1
ATOM 642 N N . LEU A 1 85 ? -9.20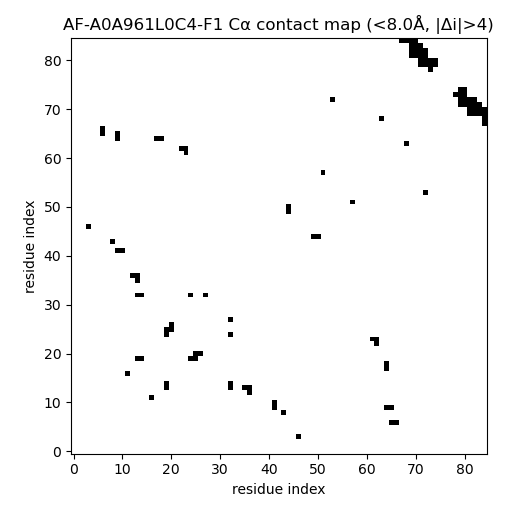5 4.852 -1.754 1.00 78.62 85 LEU A N 1
ATOM 643 C CA . LEU A 1 85 ? -9.228 3.527 -2.387 1.00 78.62 85 LEU A CA 1
ATOM 644 C C . LEU A 1 85 ? -7.999 3.371 -3.288 1.00 78.62 85 LEU A C 1
ATOM 646 O O . LEU A 1 85 ? -7.589 4.407 -3.864 1.00 78.62 85 LEU A O 1
#

Mean predicted aligned error: 6.35 Å